Protein AF-A0AAW5WDU2-F1 (afdb_monomer)

Secondary structure (DSSP, 8-state):
-HHHHTTEEEEEEEEEEEEE-HHHHHHHHHHHHHHHTT-S-HHHHHHHHHHHHHHHHHHHHHHHHTTSEEEEEEEEEEEEE-

Solvent-accessible surface area (backbone atoms only — not comparable to full-atom values): 4759 Å² total; per-residue (Å²): 105,78,55,50,79,68,45,32,45,78,76,46,78,47,79,43,78,35,67,46,44,64,71,54,57,51,52,55,51,50,56,51,54,66,53,41,73,72,47,91,45,66,69,60,30,53,54,50,49,54,52,52,53,54,49,47,54,56,51,45,55,48,22,66,77,58,79,26,44,79,58,69,63,48,76,52,70,45,64,44,81,108

Foldseek 3Di:
DVQVVVQKDWPDKDKAWDFAALVNLCVVLVVVLVVLVVDPDPVVSVVSNVVSVVVSVVQNVVCVVPVGDTDDIDMDIDIDGD

Structure (mmCIF, N/CA/C/O backbone):
data_AF-A0AAW5WDU2-F1
#
_entry.id   AF-A0AAW5WDU2-F1
#
loop_
_atom_site.group_PDB
_atom_site.id
_atom_site.type_symbol
_atom_site.label_atom_id
_atom_site.label_alt_id
_atom_site.label_comp_id
_atom_site.label_asym_id
_atom_site.label_entity_id
_atom_site.label_seq_id
_atom_site.pdbx_PDB_ins_code
_atom_site.Cartn_x
_atom_site.Cartn_y
_atom_site.Cartn_z
_atom_site.occupancy
_atom_site.B_iso_or_equiv
_atom_site.auth_seq_id
_atom_site.auth_comp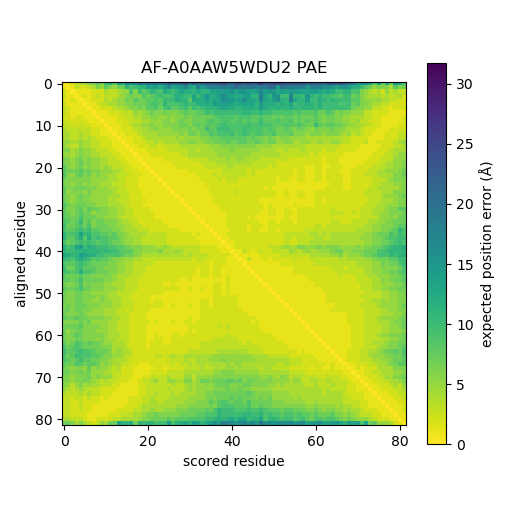_id
_atom_site.auth_asym_id
_atom_site.auth_atom_id
_atom_site.pdbx_PDB_model_num
ATOM 1 N N . GLY A 1 1 ? 15.598 15.321 -17.686 1.00 75.25 1 GLY A N 1
ATOM 2 C CA . GLY A 1 1 ? 15.001 14.616 -16.524 1.00 75.25 1 GLY A CA 1
ATOM 3 C C . GLY A 1 1 ? 16.028 14.477 -15.412 1.00 75.25 1 GLY A C 1
ATOM 4 O O . GLY A 1 1 ? 17.204 14.648 -15.703 1.00 75.25 1 GLY A O 1
ATOM 5 N N . ARG A 1 2 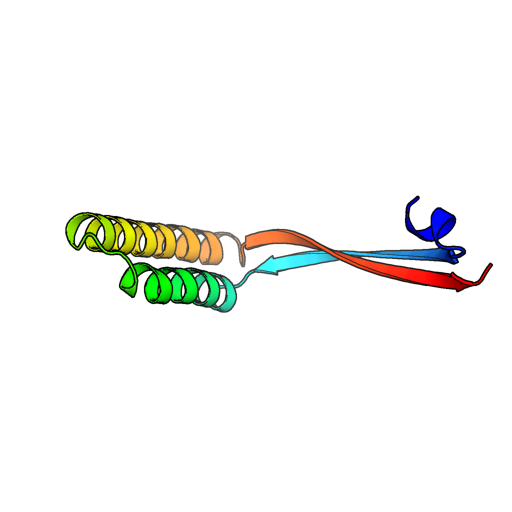? 15.622 14.169 -14.166 1.00 85.94 2 ARG A N 1
ATOM 6 C CA . ARG A 1 2 ? 16.548 14.068 -13.008 1.00 85.94 2 ARG A CA 1
ATOM 7 C C . ARG A 1 2 ? 17.746 13.131 -13.253 1.00 85.94 2 ARG A C 1
ATOM 9 O O . ARG A 1 2 ? 18.833 13.441 -12.795 1.00 85.94 2 ARG A O 1
ATOM 16 N N . LEU A 1 3 ? 17.565 12.058 -14.030 1.00 88.38 3 LEU A N 1
ATOM 17 C CA . LEU A 1 3 ? 18.641 11.131 -14.421 1.00 88.38 3 LEU A CA 1
ATOM 18 C C . LEU A 1 3 ? 19.690 11.769 -15.350 1.00 88.38 3 LEU A C 1
ATOM 20 O O . LEU A 1 3 ? 20.878 11.577 -15.141 1.00 88.38 3 LEU A O 1
ATOM 24 N N . GLY A 1 4 ? 19.268 12.597 -16.309 1.00 87.19 4 GLY A N 1
ATO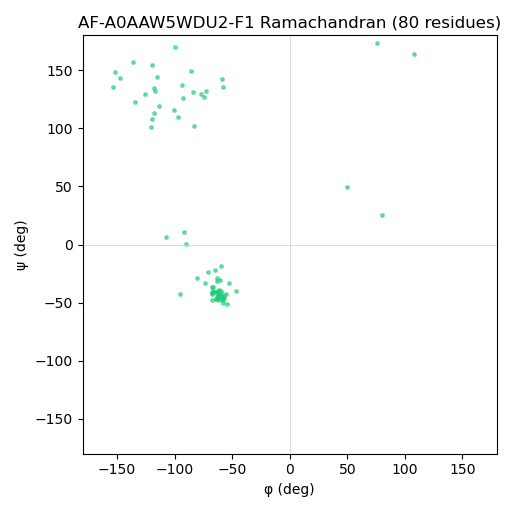M 25 C CA . GLY A 1 4 ? 20.2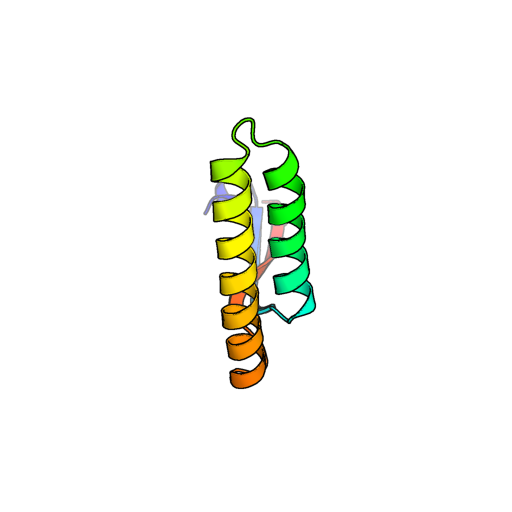00 13.321 -17.185 1.00 87.19 4 GLY A CA 1
ATOM 26 C C . GLY A 1 4 ? 21.029 14.363 -16.432 1.00 87.19 4 GLY A C 1
ATOM 27 O O . GLY A 1 4 ? 22.217 14.500 -16.683 1.00 87.19 4 GLY A O 1
ATOM 28 N N . LEU A 1 5 ? 20.431 15.036 -15.441 1.00 93.50 5 LEU A N 1
ATOM 29 C CA . LEU A 1 5 ? 21.175 15.926 -14.535 1.00 93.50 5 LEU A CA 1
ATOM 30 C C . LEU A 1 5 ? 22.187 15.169 -13.663 1.00 93.50 5 LEU A C 1
ATOM 32 O O . LEU A 1 5 ? 23.136 15.770 -13.178 1.00 93.50 5 LEU A O 1
ATOM 36 N N . ALA A 1 6 ? 21.984 13.866 -13.466 1.00 93.56 6 ALA A N 1
ATOM 37 C CA . ALA A 1 6 ? 22.883 12.992 -12.724 1.00 93.56 6 ALA A CA 1
ATOM 38 C C . ALA A 1 6 ? 23.937 12.304 -13.617 1.00 93.56 6 ALA A C 1
ATOM 40 O O . ALA A 1 6 ? 24.614 11.400 -13.141 1.00 93.56 6 ALA A O 1
ATOM 41 N N . GLY A 1 7 ? 24.080 12.708 -14.888 1.00 96.06 7 GLY A N 1
ATOM 42 C CA . GLY A 1 7 ? 25.092 12.159 -15.799 1.00 96.06 7 GLY A CA 1
ATOM 43 C C . GLY A 1 7 ? 24.721 10.812 -16.419 1.00 96.06 7 GLY A C 1
ATOM 44 O O . GLY A 1 7 ? 25.605 10.047 -16.782 1.00 96.06 7 GLY A O 1
ATOM 45 N N . PHE A 1 8 ? 23.427 10.500 -16.528 1.00 96.81 8 PHE A N 1
ATOM 46 C CA . PHE A 1 8 ? 22.957 9.253 -17.125 1.00 96.81 8 PHE A CA 1
ATOM 47 C C . PHE A 1 8 ? 22.110 9.491 -18.372 1.00 96.81 8 PHE A C 1
ATOM 49 O O . PHE A 1 8 ? 21.157 10.281 -18.366 1.00 96.81 8 PHE A O 1
ATOM 56 N N . ARG A 1 9 ? 22.389 8.718 -19.422 1.00 96.12 9 ARG A N 1
ATOM 57 C CA . ARG A 1 9 ? 21.564 8.636 -20.625 1.00 96.12 9 ARG A CA 1
ATOM 58 C C . ARG A 1 9 ? 20.572 7.488 -20.477 1.00 96.12 9 ARG A C 1
ATOM 60 O O . ARG A 1 9 ? 20.956 6.356 -20.200 1.00 96.12 9 ARG A O 1
ATOM 67 N N . ILE A 1 10 ? 19.283 7.774 -20.657 1.00 95.50 10 ILE A N 1
ATOM 68 C CA . ILE A 1 10 ? 18.237 6.743 -20.619 1.00 95.50 10 ILE A CA 1
ATOM 69 C C . ILE A 1 10 ? 18.298 5.928 -21.909 1.00 95.50 10 ILE A C 1
ATOM 71 O O . ILE A 1 10 ? 18.241 6.492 -23.001 1.00 95.50 10 ILE A O 1
ATOM 75 N N . LEU A 1 11 ? 18.388 4.610 -21.761 1.00 96.81 11 LEU A N 1
ATOM 76 C CA . LEU A 1 11 ? 18.350 3.644 -22.856 1.00 96.81 11 LEU A CA 1
ATOM 77 C C . LEU A 1 11 ? 16.937 3.100 -23.057 1.00 96.81 11 LEU A C 1
ATOM 79 O O . LEU A 1 11 ? 16.461 2.986 -24.181 1.00 96.81 11 LEU A O 1
ATOM 83 N N . GLU A 1 12 ? 16.255 2.793 -21.954 1.00 96.25 12 GLU A N 1
ATOM 84 C CA . GLU A 1 12 ? 14.917 2.215 -21.971 1.00 96.25 12 GLU A CA 1
ATOM 85 C C . GLU A 1 12 ? 14.153 2.602 -20.702 1.00 96.25 12 GLU A C 1
ATOM 87 O O . GLU A 1 12 ? 14.734 2.739 -19.626 1.00 96.25 12 GLU A O 1
ATOM 92 N N . ALA A 1 13 ? 12.834 2.744 -20.814 1.00 95.62 13 ALA A N 1
ATOM 93 C CA . ALA A 1 13 ? 11.944 2.877 -19.670 1.00 95.62 13 ALA A CA 1
ATOM 94 C C . ALA A 1 13 ? 10.727 1.968 -19.852 1.00 95.62 13 ALA A C 1
ATOM 96 O O . ALA A 1 13 ? 9.983 2.094 -20.825 1.00 95.62 13 ALA A O 1
ATOM 97 N N . ARG A 1 14 ? 10.505 1.068 -18.893 1.00 97.06 14 ARG A N 1
ATOM 98 C CA . ARG A 1 14 ? 9.338 0.183 -18.839 1.00 97.06 14 ARG A CA 1
ATOM 99 C C . ARG A 1 14 ? 8.4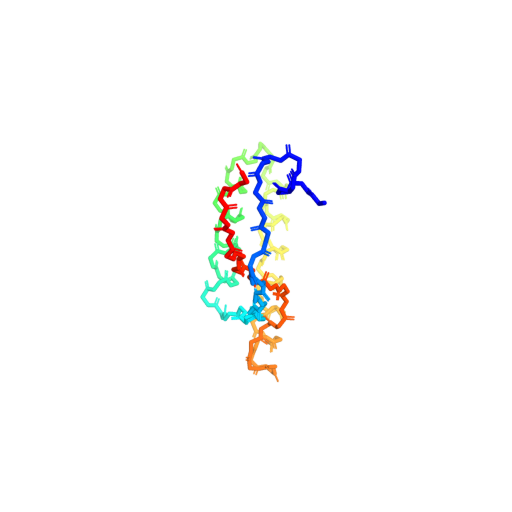83 0.497 -17.625 1.00 97.06 14 ARG A C 1
ATOM 101 O O . ARG A 1 14 ? 8.995 0.817 -16.553 1.00 97.06 14 ARG A O 1
ATOM 108 N N . ARG A 1 15 ? 7.170 0.363 -17.809 1.00 96.12 15 ARG A N 1
ATOM 109 C CA . ARG A 1 15 ? 6.151 0.554 -16.777 1.00 96.12 15 ARG A CA 1
ATOM 110 C C . ARG A 1 15 ? 5.412 -0.756 -16.532 1.00 96.12 15 ARG A C 1
ATOM 112 O O . ARG A 1 15 ? 4.925 -1.366 -17.480 1.00 96.12 15 ARG A O 1
ATOM 119 N N . PHE A 1 16 ? 5.262 -1.124 -15.267 1.00 96.69 16 PHE A N 1
ATOM 120 C CA . PHE A 1 16 ? 4.570 -2.327 -14.822 1.00 96.69 16 PHE A CA 1
ATOM 121 C C . PHE A 1 16 ? 3.393 -1.928 -13.923 1.00 96.69 16 PHE A C 1
ATOM 123 O O . PHE A 1 16 ? 3.617 -1.462 -12.807 1.00 96.69 16 PHE A O 1
ATOM 130 N N . PRO A 1 17 ? 2.138 -2.056 -14.389 1.00 95.88 17 PRO A N 1
ATOM 131 C CA . PRO A 1 17 ? 0.966 -1.776 -13.565 1.00 95.88 17 PRO A CA 1
ATOM 132 C C . PRO A 1 17 ? 0.940 -2.642 -12.307 1.00 95.88 17 PRO A C 1
ATOM 134 O O . PRO A 1 17 ? 1.169 -3.851 -12.381 1.00 95.88 17 PRO A O 1
ATOM 137 N N . ILE A 1 18 ? 0.627 -2.036 -11.161 1.00 96.56 18 ILE A N 1
ATOM 138 C CA . ILE A 1 18 ? 0.553 -2.767 -9.896 1.00 96.56 18 ILE A CA 1
ATOM 139 C C . ILE A 1 18 ? -0.882 -3.220 -9.643 1.00 96.56 18 ILE A C 1
ATOM 141 O O . ILE A 1 18 ? -1.850 -2.470 -9.801 1.00 96.56 18 ILE A O 1
ATOM 145 N N . ARG A 1 19 ? -0.995 -4.469 -9.191 1.00 97.00 19 ARG A N 1
ATOM 146 C CA . ARG A 1 19 ? -2.241 -5.074 -8.740 1.00 97.00 19 ARG A CA 1
ATOM 147 C C . ARG A 1 19 ? -2.116 -5.518 -7.293 1.00 97.00 19 ARG A C 1
ATOM 149 O O . ARG A 1 19 ? -1.567 -6.582 -6.999 1.00 97.00 19 ARG A O 1
ATOM 156 N N . TYR A 1 20 ? -2.657 -4.722 -6.381 1.00 96.69 20 TYR A N 1
ATOM 157 C CA . TYR A 1 20 ? -2.633 -5.053 -4.964 1.00 96.69 20 TYR A CA 1
ATOM 158 C C . TYR A 1 20 ? -3.689 -6.111 -4.634 1.00 96.69 20 TYR A C 1
ATOM 160 O O . TYR A 1 20 ? -4.865 -5.994 -4.979 1.00 96.69 20 TYR A O 1
ATOM 168 N N . ARG A 1 21 ? -3.260 -7.167 -3.943 1.00 97.31 21 ARG A N 1
ATOM 169 C CA . ARG A 1 21 ? -4.105 -8.279 -3.478 1.00 97.31 21 ARG A CA 1
ATOM 170 C C . ARG A 1 21 ? -4.478 -8.108 -2.004 1.00 97.31 21 ARG A C 1
ATOM 172 O O . ARG A 1 21 ? -3.865 -7.306 -1.299 1.00 97.31 21 ARG A O 1
ATOM 179 N N . ALA A 1 22 ? -5.406 -8.929 -1.515 1.00 97.50 22 ALA A N 1
ATOM 180 C CA . ALA A 1 22 ? -5.824 -8.961 -0.110 1.00 97.50 22 ALA A CA 1
ATOM 181 C C . ALA A 1 22 ? -4.652 -8.965 0.894 1.00 97.50 22 ALA A C 1
ATOM 183 O O . ALA A 1 22 ? -4.687 -8.240 1.886 1.00 97.50 22 ALA A O 1
ATOM 184 N N . ARG A 1 23 ? -3.563 -9.701 0.611 1.00 97.56 23 ARG A N 1
ATOM 185 C CA . ARG A 1 23 ? -2.348 -9.704 1.452 1.00 97.56 23 ARG A CA 1
ATOM 186 C C . ARG A 1 23 ? -1.774 -8.299 1.663 1.00 97.56 23 ARG A C 1
ATOM 188 O O . ARG A 1 23 ? -1.377 -7.973 2.777 1.00 97.56 23 ARG A O 1
ATOM 195 N N . TYR A 1 24 ? -1.722 -7.483 0.611 1.00 96.81 24 TYR A N 1
ATOM 196 C CA . TYR A 1 24 ? -1.213 -6.117 0.702 1.00 96.81 24 TYR A CA 1
ATOM 197 C C . TYR A 1 24 ? -2.145 -5.238 1.542 1.00 96.81 24 TYR A C 1
ATOM 199 O O . TYR A 1 24 ? -1.675 -4.578 2.465 1.00 96.81 24 TYR A O 1
ATOM 207 N N . VAL A 1 25 ? -3.457 -5.292 1.274 1.00 97.12 25 VAL A N 1
ATOM 208 C CA . VAL A 1 25 ? -4.482 -4.556 2.040 1.00 97.12 25 VAL A CA 1
ATOM 209 C C . VAL A 1 25 ? -4.366 -4.876 3.530 1.00 97.12 25 VAL A C 1
ATOM 211 O O . VAL A 1 25 ? -4.219 -3.974 4.354 1.00 97.12 25 VAL A O 1
ATOM 214 N N . ASN A 1 26 ? -4.342 -6.164 3.875 1.00 98.31 26 ASN A N 1
ATOM 215 C CA . ASN A 1 26 ? -4.204 -6.609 5.258 1.00 98.31 26 ASN A CA 1
ATOM 216 C C . ASN A 1 26 ? -2.884 -6.144 5.877 1.00 98.31 26 ASN A C 1
ATOM 218 O O . ASN A 1 26 ? -2.888 -5.644 6.996 1.00 98.31 26 ASN A O 1
ATOM 222 N N . GLY A 1 27 ? -1.769 -6.237 5.148 1.00 98.25 27 GLY A N 1
ATOM 223 C CA . GLY A 1 27 ? -0.468 -5.766 5.622 1.00 98.25 27 GLY A CA 1
ATOM 224 C C . GLY A 1 27 ? -0.456 -4.274 5.973 1.00 98.25 27 GLY A C 1
ATOM 225 O O . GLY A 1 27 ? -0.001 -3.907 7.057 1.00 98.25 27 GLY A O 1
ATOM 226 N N . GLN A 1 28 ? -1.000 -3.420 5.100 1.00 97.25 28 GLN A N 1
ATOM 227 C CA . GLN A 1 28 ? -1.074 -1.975 5.352 1.00 97.25 28 GLN A CA 1
ATOM 228 C C . GLN A 1 28 ? -1.953 -1.656 6.564 1.00 97.25 28 GLN A C 1
ATOM 230 O O . GLN A 1 28 ? -1.558 -0.889 7.440 1.00 97.25 28 GLN A O 1
ATOM 235 N N . LEU A 1 29 ? -3.125 -2.285 6.662 1.00 98.25 29 LEU A N 1
ATOM 236 C CA . LEU A 1 29 ? -4.059 -1.997 7.749 1.00 98.25 29 LEU A CA 1
ATOM 237 C C . LEU A 1 29 ? -3.591 -2.581 9.088 1.00 98.25 29 LEU A C 1
ATOM 239 O O . LEU A 1 29 ? -3.762 -1.934 10.117 1.00 98.25 29 LEU A O 1
ATOM 243 N N . ASN A 1 30 ? -2.907 -3.728 9.094 1.00 98.44 30 ASN A N 1
ATOM 244 C CA . ASN A 1 30 ? -2.260 -4.264 10.298 1.00 98.44 30 ASN A CA 1
ATOM 245 C C . ASN A 1 30 ? -1.177 -3.315 10.826 1.00 98.44 30 ASN A C 1
ATOM 247 O O . ASN A 1 30 ? -1.085 -3.090 12.032 1.00 98.44 30 ASN A O 1
ATOM 251 N N . MET A 1 31 ? -0.394 -2.710 9.928 1.00 98.06 31 MET A N 1
ATOM 252 C CA . MET A 1 31 ? 0.591 -1.692 10.295 1.00 98.06 31 MET A CA 1
ATOM 253 C C . MET A 1 31 ? -0.072 -0.469 10.947 1.00 98.06 31 MET A C 1
ATOM 255 O O . MET A 1 31 ? 0.458 0.068 11.920 1.00 98.06 31 MET A O 1
ATOM 259 N N . CYS A 1 32 ? -1.233 -0.034 10.444 1.00 97.56 32 CYS A N 1
ATOM 260 C CA . CYS A 1 32 ? -2.008 1.038 11.068 1.00 97.56 32 CYS A CA 1
ATOM 261 C C . CYS A 1 32 ? -2.505 0.641 12.463 1.00 97.56 32 CYS A C 1
ATOM 263 O O . CYS A 1 32 ? -2.303 1.402 13.407 1.00 97.56 32 CYS A O 1
ATOM 265 N N . LEU A 1 33 ? -3.083 -0.556 12.617 1.00 97.75 33 LEU A N 1
ATOM 266 C CA . LEU A 1 33 ? -3.565 -1.055 13.910 1.00 97.75 33 LEU A CA 1
ATOM 267 C C . LEU A 1 33 ? -2.462 -1.084 14.973 1.00 97.75 33 LEU A C 1
ATOM 269 O O . LEU A 1 33 ? -2.680 -0.597 16.078 1.00 97.75 33 LEU A O 1
ATOM 273 N N . ALA A 1 34 ? -1.268 -1.566 14.624 1.00 97.69 34 ALA A N 1
ATOM 274 C CA . ALA A 1 34 ? -0.129 -1.601 15.543 1.00 97.69 34 ALA A CA 1
ATOM 275 C C . ALA A 1 34 ? 0.326 -0.198 15.991 1.00 97.69 34 ALA A C 1
ATOM 277 O O . ALA A 1 34 ? 0.857 -0.017 17.083 1.00 97.69 34 ALA A O 1
ATOM 278 N N . ARG A 1 35 ? 0.135 0.832 15.156 1.00 97.06 35 ARG A N 1
ATOM 279 C CA . ARG A 1 35 ? 0.483 2.219 15.511 1.00 97.06 35 ARG A CA 1
ATOM 280 C C . ARG A 1 35 ? -0.578 2.892 16.372 1.00 97.06 35 ARG A C 1
ATOM 282 O O . ARG A 1 35 ? -0.222 3.756 17.170 1.00 97.06 35 ARG A O 1
ATOM 289 N N . ILE A 1 36 ? -1.842 2.493 16.238 1.00 97.38 36 ILE A N 1
ATOM 290 C CA . ILE A 1 36 ? -2.944 3.001 17.066 1.00 97.38 36 ILE A CA 1
ATOM 291 C C . ILE A 1 36 ? -2.705 2.691 18.550 1.00 97.38 36 ILE A C 1
ATOM 293 O O . ILE A 1 36 ? -3.072 3.491 19.402 1.00 97.38 36 ILE A O 1
ATOM 297 N N . GLU A 1 37 ? -2.017 1.595 18.873 1.00 94.56 37 GLU A N 1
ATOM 298 C CA . GLU A 1 37 ? -1.648 1.236 20.254 1.00 94.56 37 GLU A CA 1
ATOM 299 C C . GLU A 1 37 ? -0.771 2.287 20.949 1.00 94.56 37 GLU A C 1
ATOM 301 O O . GLU A 1 37 ? -0.690 2.317 22.171 1.00 94.56 37 GLU A O 1
ATOM 306 N N . ARG A 1 38 ? -0.130 3.177 20.183 1.00 96.44 38 ARG A N 1
ATOM 307 C CA . ARG A 1 38 ? 0.714 4.260 20.709 1.00 96.44 38 ARG A CA 1
ATOM 308 C C . ARG A 1 38 ? -0.064 5.547 20.977 1.00 96.44 38 ARG A C 1
ATOM 310 O O . ARG A 1 38 ? 0.538 6.552 21.346 1.00 96.44 38 ARG A O 1
ATOM 317 N N . PHE A 1 39 ? -1.370 5.565 20.725 1.00 97.31 39 PHE A N 1
ATOM 318 C CA . PHE A 1 39 ? -2.181 6.757 20.927 1.00 97.31 39 PHE A CA 1
ATOM 319 C C . PHE A 1 39 ? -2.371 7.003 22.422 1.00 97.31 39 PHE A C 1
ATOM 321 O O . PHE A 1 39 ? -2.750 6.106 23.165 1.00 97.31 39 PHE A O 1
ATOM 328 N N . SER A 1 40 ? -2.154 8.243 22.856 1.00 95.81 40 SER A N 1
ATOM 329 C CA . SER A 1 40 ? -2.342 8.640 24.256 1.00 95.81 40 SER A CA 1
ATOM 330 C C . SER A 1 40 ? -3.815 8.693 24.676 1.00 95.81 40 SER A C 1
ATOM 332 O O . SER A 1 40 ? -4.125 8.576 25.858 1.00 95.81 40 SER A O 1
ATOM 334 N N . SER A 1 41 ? -4.733 8.868 23.720 1.00 97.69 41 SER A N 1
ATOM 335 C CA . SER A 1 41 ? -6.176 8.884 23.960 1.00 97.69 41 SER A CA 1
ATOM 336 C C . SER A 1 41 ? -6.807 7.545 23.595 1.00 97.69 41 SER A C 1
ATOM 338 O O . SER A 1 41 ? -6.879 7.179 22.419 1.00 97.69 41 SER A O 1
ATOM 340 N N . ASN A 1 42 ? -7.353 6.861 24.602 1.00 94.12 42 ASN A N 1
ATOM 341 C CA . ASN A 1 42 ? -8.092 5.611 24.414 1.00 94.12 42 ASN A CA 1
ATOM 342 C C . ASN A 1 42 ? -9.313 5.800 23.504 1.00 94.12 42 ASN A C 1
ATOM 344 O O . ASN A 1 42 ? -9.574 4.966 22.640 1.00 94.12 42 ASN A O 1
ATOM 348 N N . GLY A 1 43 ? -10.038 6.915 23.654 1.00 97.44 43 GLY A N 1
ATOM 349 C CA . GLY A 1 43 ? -11.205 7.222 22.821 1.00 97.44 43 GLY A CA 1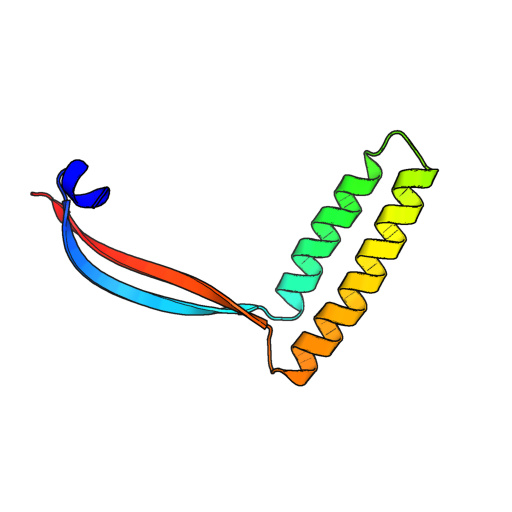
ATOM 350 C C . GLY A 1 43 ? -10.838 7.367 21.344 1.00 97.44 43 GLY A C 1
ATOM 351 O O . GLY A 1 43 ? -11.469 6.754 20.483 1.00 97.44 43 GLY A O 1
ATOM 352 N N . LEU A 1 44 ? -9.760 8.103 21.054 1.00 97.12 44 LEU A N 1
ATOM 353 C CA . LEU A 1 44 ? -9.247 8.241 19.691 1.00 97.12 44 LEU A CA 1
ATOM 354 C C . LEU A 1 44 ? -8.758 6.895 19.139 1.00 97.12 44 LEU A C 1
ATOM 356 O O . LEU A 1 44 ? -9.019 6.573 17.981 1.00 97.12 44 LEU A O 1
ATOM 360 N N . GLY A 1 45 ? -8.080 6.098 19.968 1.00 98.25 45 GLY A N 1
ATOM 361 C CA . GLY A 1 45 ? -7.595 4.779 19.576 1.00 98.25 45 GLY A CA 1
ATOM 362 C C . GLY A 1 45 ? -8.725 3.826 19.182 1.00 98.25 45 GLY A C 1
ATOM 363 O O . GLY A 1 45 ? -8.654 3.178 18.137 1.00 98.25 45 GLY A O 1
ATOM 364 N N . MET A 1 46 ? -9.807 3.785 19.964 1.00 97.94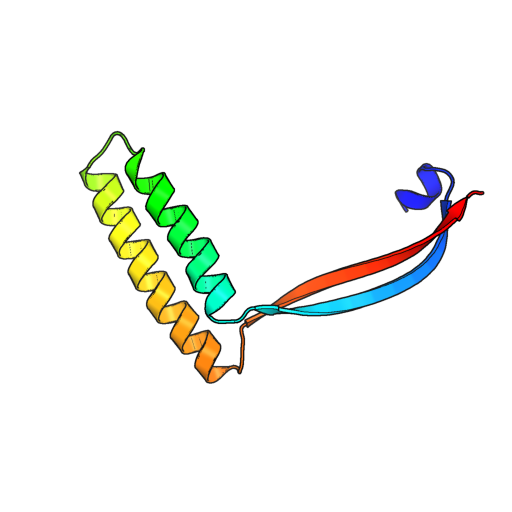 46 MET A N 1
ATOM 365 C CA . MET A 1 46 ? -10.989 2.976 19.643 1.00 97.94 46 MET A CA 1
ATOM 366 C C . MET A 1 46 ? -11.663 3.430 18.345 1.00 97.94 46 MET A C 1
ATOM 368 O O . MET A 1 46 ? -11.948 2.594 17.487 1.00 97.94 46 MET A O 1
ATOM 372 N N . ALA A 1 47 ? -11.867 4.739 18.169 1.00 98.12 47 ALA A N 1
ATOM 373 C CA . ALA A 1 47 ? -12.475 5.284 16.956 1.00 98.12 47 ALA A CA 1
ATOM 374 C C . ALA A 1 47 ? -11.647 4.948 15.703 1.00 98.12 47 ALA A C 1
ATOM 376 O O . ALA A 1 47 ? -12.187 4.481 14.700 1.00 98.12 47 ALA A O 1
ATOM 377 N N . MET A 1 48 ? -10.322 5.104 15.776 1.00 98.31 48 MET A N 1
ATOM 378 C CA . MET A 1 48 ? -9.437 4.777 14.658 1.00 98.31 48 MET A CA 1
ATOM 379 C C . MET A 1 48 ? -9.383 3.281 14.363 1.00 98.31 48 MET A C 1
ATOM 381 O O . MET A 1 48 ? -9.324 2.899 13.196 1.00 98.31 48 MET A O 1
ATOM 385 N N . ARG A 1 49 ? -9.438 2.421 15.387 1.00 98.38 49 ARG A N 1
ATOM 386 C CA . ARG A 1 49 ? -9.519 0.970 15.184 1.00 98.38 49 ARG A CA 1
ATOM 387 C C . ARG A 1 49 ? -10.793 0.601 14.428 1.00 98.38 49 ARG A C 1
ATOM 389 O O . ARG A 1 49 ? -10.704 -0.122 13.441 1.00 98.38 49 ARG A O 1
ATOM 396 N N . ALA A 1 50 ? -11.943 1.128 14.850 1.00 98.31 50 ALA A N 1
ATOM 397 C CA . ALA A 1 50 ? -13.219 0.882 14.179 1.00 98.31 50 ALA A CA 1
ATOM 398 C C . ALA A 1 50 ? -13.181 1.329 12.709 1.00 98.31 50 ALA A C 1
ATOM 400 O O . ALA A 1 50 ? -13.548 0.563 11.821 1.00 98.31 50 ALA A O 1
ATOM 401 N N . TYR A 1 51 ? -12.642 2.522 12.445 1.00 98.44 51 TYR A N 1
ATOM 402 C CA . TYR A 1 51 ? -12.477 3.030 11.085 1.00 98.44 51 TYR A CA 1
ATOM 403 C C . TYR A 1 51 ? -11.566 2.143 10.219 1.00 98.44 51 TYR A C 1
ATOM 405 O O . TYR A 1 51 ? -11.888 1.855 9.067 1.00 98.44 51 TYR A O 1
ATOM 413 N N . VAL A 1 52 ? -10.431 1.683 10.758 1.00 98.44 52 VAL A N 1
ATOM 414 C CA . VAL A 1 52 ? -9.500 0.805 10.028 1.00 98.44 52 VAL A CA 1
ATOM 415 C C . VAL A 1 52 ? -10.149 -0.534 9.674 1.00 98.44 52 VAL A C 1
ATOM 417 O O . VAL A 1 52 ? -9.957 -1.022 8.560 1.00 98.44 52 VAL A O 1
ATOM 420 N N . GLU A 1 53 ? -10.929 -1.118 10.583 1.00 98.44 53 GLU A N 1
ATOM 421 C CA . GLU A 1 53 ? -11.654 -2.368 10.328 1.00 98.44 53 GLU A CA 1
ATOM 422 C C . GLU A 1 53 ? -12.766 -2.194 9.285 1.00 98.44 53 GLU A C 1
ATOM 424 O O . GLU A 1 53 ? -12.904 -3.009 8.371 1.00 98.44 53 GLU A O 1
ATOM 429 N N . GLU A 1 54 ? -13.514 -1.093 9.352 1.00 98.62 54 GLU A N 1
ATOM 430 C CA . GLU A 1 54 ? -14.528 -0.760 8.350 1.00 98.62 54 GLU A CA 1
ATOM 431 C C . GLU A 1 54 ? -13.896 -0.561 6.959 1.00 98.62 54 GLU A C 1
ATOM 433 O O . GLU A 1 54 ? -14.364 -1.111 5.955 1.00 98.62 54 GLU A O 1
ATOM 438 N N . LEU A 1 55 ? -12.774 0.163 6.894 1.00 98.38 55 LEU A N 1
ATOM 439 C CA . LEU A 1 55 ? -12.005 0.343 5.666 1.00 98.38 55 LEU A CA 1
ATOM 440 C C . LEU A 1 55 ? -11.476 -0.994 5.128 1.00 98.38 55 LEU A C 1
ATOM 442 O O . LEU A 1 55 ? -11.504 -1.208 3.913 1.00 98.38 55 LEU A O 1
ATOM 446 N N . ARG A 1 56 ? -11.031 -1.906 6.005 1.00 98.50 56 ARG A N 1
ATOM 447 C CA . ARG A 1 56 ? -10.596 -3.257 5.618 1.00 98.50 56 ARG A CA 1
ATOM 448 C C . ARG A 1 56 ? -11.714 -4.003 4.910 1.00 98.50 56 ARG A C 1
ATOM 450 O O . ARG A 1 56 ? -11.487 -4.519 3.818 1.00 98.50 56 ARG A O 1
ATOM 457 N N . ALA A 1 57 ? -12.907 -4.029 5.498 1.00 98.44 57 ALA A N 1
ATOM 458 C CA . ALA A 1 57 ? -14.055 -4.717 4.920 1.00 98.44 57 ALA A CA 1
ATOM 459 C C . ALA A 1 57 ? -14.391 -4.176 3.520 1.00 98.44 57 ALA A C 1
ATOM 461 O O . ALA A 1 57 ? -14.505 -4.949 2.565 1.00 98.44 57 ALA A O 1
ATOM 462 N N . ARG A 1 58 ? -14.453 -2.845 3.363 1.00 98.12 58 ARG A N 1
ATOM 463 C CA . ARG A 1 58 ? -14.709 -2.204 2.061 1.00 98.12 58 ARG A CA 1
ATOM 464 C C . ARG A 1 58 ? -13.619 -2.516 1.034 1.00 98.12 58 ARG A C 1
ATOM 466 O O . ARG A 1 58 ? -13.926 -2.829 -0.115 1.00 98.12 58 ARG A O 1
ATOM 473 N N . ALA A 1 59 ? -12.351 -2.453 1.438 1.00 97.56 59 ALA A N 1
ATOM 474 C CA . ALA A 1 59 ? -11.221 -2.697 0.549 1.00 97.56 59 ALA A CA 1
ATOM 475 C C . ALA A 1 59 ? -11.137 -4.159 0.088 1.00 97.56 59 ALA A C 1
ATOM 477 O O . ALA A 1 59 ? -10.861 -4.401 -1.086 1.00 97.56 59 ALA A O 1
ATOM 478 N N . LEU A 1 60 ? -11.387 -5.128 0.975 1.00 98.25 60 LEU A N 1
ATOM 479 C CA . LEU A 1 60 ? -11.393 -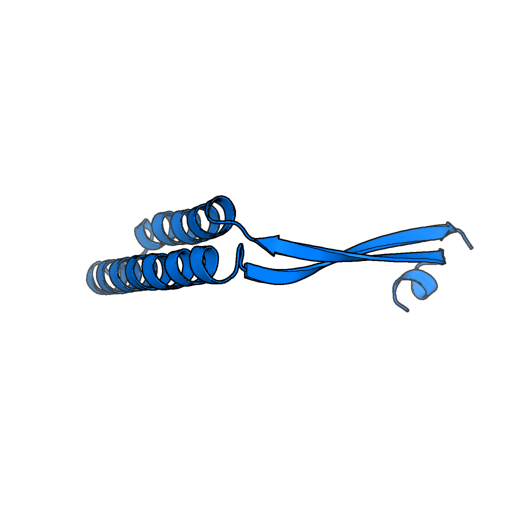6.551 0.620 1.00 98.25 60 LEU A CA 1
ATOM 480 C C . LEU A 1 60 ? -12.563 -6.894 -0.304 1.00 98.25 60 LEU A C 1
ATOM 482 O O . LEU A 1 60 ? -12.347 -7.538 -1.326 1.00 98.25 60 LEU A O 1
ATOM 486 N N . GLN A 1 61 ? -13.758 -6.367 -0.026 1.00 98.19 61 GLN A N 1
ATOM 487 C CA . GLN A 1 61 ? -14.906 -6.534 -0.917 1.00 98.19 61 GLN A CA 1
ATOM 488 C C . GLN A 1 61 ? -14.626 -5.967 -2.318 1.00 98.19 61 GLN A C 1
ATOM 490 O O . GLN A 1 61 ? -14.966 -6.584 -3.328 1.00 98.19 61 GLN A O 1
ATOM 495 N N . LEU A 1 62 ? -13.998 -4.791 -2.403 1.00 97.06 62 LEU A N 1
ATOM 496 C CA . LEU A 1 62 ? -13.606 -4.212 -3.687 1.00 97.06 62 LEU A CA 1
ATOM 497 C C . LEU A 1 62 ? -12.534 -5.058 -4.390 1.00 97.06 62 LEU A C 1
ATOM 499 O O . LEU A 1 62 ? -12.619 -5.261 -5.598 1.00 97.06 62 LEU A O 1
ATOM 503 N N . ASN A 1 63 ? -11.558 -5.575 -3.634 1.00 97.25 63 ASN A N 1
ATOM 504 C CA . ASN A 1 63 ? -10.507 -6.453 -4.148 1.00 97.25 63 ASN A CA 1
ATOM 505 C C . ASN A 1 63 ? -11.095 -7.698 -4.819 1.00 97.25 63 ASN A C 1
ATOM 507 O O . ASN A 1 63 ? -10.685 -8.039 -5.922 1.00 97.25 63 ASN A O 1
ATOM 511 N N . GLU A 1 64 ? -12.066 -8.344 -4.174 1.00 96.88 64 GLU A N 1
ATOM 512 C CA . GLU A 1 64 ? -12.750 -9.524 -4.709 1.00 96.88 64 GLU A CA 1
ATOM 513 C C . GLU A 1 64 ? -13.530 -9.192 -5.983 1.00 96.88 64 GLU A C 1
ATOM 515 O O . GLU A 1 64 ? -13.389 -9.880 -6.991 1.00 96.88 64 GLU A O 1
ATOM 520 N N . ARG A 1 65 ? -14.294 -8.092 -5.975 1.00 97.19 65 ARG A N 1
ATOM 521 C CA . ARG A 1 65 ? -15.098 -7.659 -7.131 1.00 97.19 65 ARG A CA 1
ATOM 522 C C . ARG A 1 65 ? -14.264 -7.305 -8.362 1.00 97.19 65 ARG A C 1
ATOM 524 O O . ARG A 1 65 ? -14.759 -7.439 -9.475 1.00 97.19 65 ARG A O 1
ATOM 531 N N . GLN A 1 66 ? -13.043 -6.807 -8.171 1.00 96.25 66 GLN A N 1
ATOM 532 C CA . GLN A 1 66 ? -12.195 -6.286 -9.251 1.00 96.25 66 GLN A CA 1
ATOM 533 C C . GLN A 1 66 ? -11.009 -7.194 -9.608 1.00 96.25 66 GLN A C 1
ATOM 535 O O . GLN A 1 66 ? -10.160 -6.799 -10.407 1.00 96.25 66 GLN A O 1
ATOM 540 N N . ASP A 1 67 ? -10.928 -8.396 -9.023 1.00 95.50 67 ASP A N 1
ATOM 541 C CA . ASP A 1 67 ? -9.745 -9.262 -9.108 1.00 95.50 67 ASP A CA 1
ATOM 542 C C . ASP A 1 67 ? -8.452 -8.491 -8.767 1.00 95.50 67 ASP A C 1
ATOM 544 O O . ASP A 1 67 ? -7.439 -8.554 -9.465 1.00 95.50 67 ASP A O 1
ATOM 548 N N . GLY A 1 68 ? -8.474 -7.766 -7.649 1.00 95.88 68 GLY A N 1
ATOM 549 C CA . GLY A 1 68 ? -7.383 -6.922 -7.170 1.00 95.88 68 GLY A CA 1
ATOM 550 C C . GLY A 1 68 ? -7.653 -5.422 -7.301 1.00 95.88 68 GLY A C 1
ATOM 551 O O . GLY A 1 68 ? -8.541 -4.981 -8.019 1.00 95.88 68 GLY A O 1
ATOM 552 N N . LEU A 1 69 ? -6.861 -4.621 -6.584 1.00 95.81 69 LEU A N 1
ATOM 553 C CA . LEU A 1 69 ? -6.908 -3.161 -6.668 1.00 95.81 69 LEU A CA 1
ATOM 554 C C . LEU A 1 69 ? -5.816 -2.686 -7.624 1.00 95.81 69 LEU A C 1
ATOM 556 O O . LEU A 1 69 ? -4.625 -2.778 -7.312 1.00 95.81 69 LEU A O 1
ATOM 560 N N . TRP A 1 70 ? -6.233 -2.198 -8.787 1.00 94.62 70 TRP A N 1
ATOM 561 C CA . TRP A 1 70 ? -5.341 -1.662 -9.809 1.00 94.62 70 TRP A CA 1
ATOM 562 C C . TRP A 1 70 ? -4.994 -0.218 -9.486 1.00 94.62 70 TRP A C 1
ATOM 564 O O . TRP A 1 70 ? -5.795 0.695 -9.692 1.00 94.62 70 TRP A O 1
ATOM 574 N N . HIS A 1 71 ? -3.801 -0.007 -8.944 1.00 94.56 71 HIS A N 1
ATOM 575 C CA . HIS A 1 71 ? -3.353 1.328 -8.592 1.00 94.56 71 HIS A CA 1
ATOM 576 C C . HIS A 1 71 ? -1.834 1.415 -8.607 1.00 94.56 71 HIS A C 1
ATOM 578 O O . HIS A 1 71 ? -1.158 0.557 -8.053 1.00 94.56 71 HIS A O 1
ATOM 584 N N . GLY A 1 72 ? -1.304 2.489 -9.188 1.00 94.31 72 GLY A N 1
ATOM 585 C CA . GLY A 1 72 ? 0.135 2.699 -9.281 1.00 94.31 72 GLY A CA 1
ATOM 586 C C . GLY A 1 72 ? 0.813 1.841 -10.350 1.00 94.31 72 GLY A C 1
ATOM 587 O O . GLY A 1 72 ? 0.202 1.014 -11.030 1.00 94.31 72 GLY A O 1
ATOM 588 N N . ASN A 1 73 ? 2.100 2.110 -10.541 1.00 96.69 73 ASN A N 1
ATOM 589 C CA . ASN A 1 73 ? 2.958 1.386 -11.465 1.00 96.69 73 ASN A CA 1
ATOM 590 C C . ASN A 1 73 ? 4.375 1.347 -10.895 1.00 96.69 73 ASN A C 1
ATOM 592 O O . ASN A 1 73 ? 4.836 2.355 -10.355 1.00 96.69 73 ASN A O 1
ATOM 596 N N . ASP A 1 74 ? 5.065 0.234 -11.100 1.00 96.38 74 ASP A N 1
ATOM 597 C CA . ASP A 1 74 ? 6.511 0.154 -10.950 1.00 96.38 74 ASP A CA 1
ATOM 598 C C . ASP A 1 74 ? 7.184 0.578 -12.258 1.00 96.38 74 ASP A C 1
ATOM 600 O O . ASP A 1 74 ? 6.644 0.392 -13.354 1.00 96.38 74 ASP A O 1
ATOM 604 N N . TYR A 1 75 ? 8.375 1.160 -12.145 1.00 95.31 75 TYR A N 1
ATOM 605 C CA . TYR A 1 75 ? 9.147 1.637 -13.287 1.00 95.31 75 TYR A CA 1
ATOM 606 C C . TYR A 1 75 ? 10.543 1.030 -13.253 1.00 95.31 75 TYR A C 1
ATOM 608 O O . TYR A 1 75 ? 11.238 1.119 -12.243 1.00 95.31 75 TYR A O 1
ATOM 616 N N . VAL A 1 76 ? 10.965 0.455 -14.377 1.00 96.38 76 VAL A N 1
ATOM 617 C CA . VAL A 1 76 ? 12.346 0.015 -14.594 1.00 96.38 76 VAL A CA 1
ATOM 618 C C . VAL A 1 76 ? 12.930 0.892 -15.685 1.00 96.38 76 VAL A C 1
ATOM 620 O O . VAL A 1 76 ? 12.406 0.927 -16.798 1.00 96.38 76 VAL A O 1
ATOM 623 N N . ILE A 1 77 ? 13.991 1.624 -15.353 1.00 95.94 77 ILE A N 1
ATOM 624 C CA . ILE A 1 77 ? 14.664 2.537 -16.275 1.00 95.94 77 ILE A CA 1
ATOM 625 C C . ILE A 1 77 ? 16.096 2.044 -16.445 1.00 95.94 77 ILE A C 1
ATOM 627 O O . ILE A 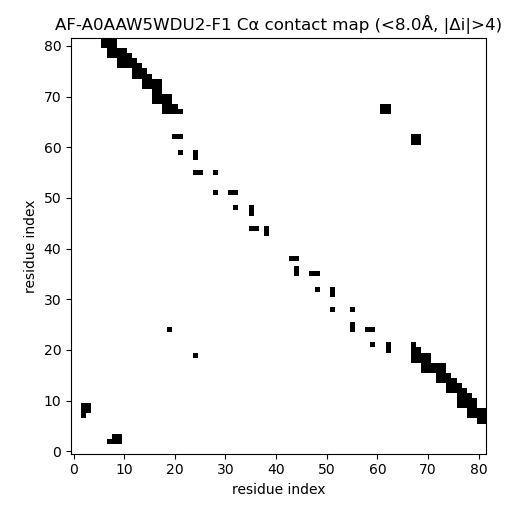1 77 ? 16.874 2.066 -15.492 1.00 95.94 77 ILE A O 1
ATOM 631 N N . ALA A 1 78 ? 16.427 1.589 -17.649 1.00 97.00 78 ALA A N 1
ATOM 632 C CA . ALA A 1 78 ? 17.789 1.246 -18.015 1.00 97.00 78 ALA A CA 1
ATOM 633 C C . ALA A 1 78 ? 18.515 2.520 -18.441 1.00 97.00 78 ALA A C 1
ATOM 635 O O . ALA A 1 78 ? 18.009 3.303 -19.253 1.00 97.00 78 ALA A O 1
ATOM 636 N N . VAL A 1 79 ? 19.702 2.724 -17.885 1.00 97.44 79 VAL A N 1
ATOM 637 C CA . VAL A 1 79 ? 20.538 3.884 -18.171 1.00 97.44 79 VAL A CA 1
ATOM 638 C C . VAL A 1 79 ? 21.980 3.453 -18.372 1.00 97.44 79 VAL A C 1
ATOM 640 O O . VAL A 1 79 ? 22.398 2.421 -17.850 1.00 97.44 79 VAL A O 1
ATOM 643 N N . GLU A 1 80 ? 22.741 4.274 -19.077 1.00 97.44 80 GLU A N 1
ATOM 644 C CA . GLU A 1 80 ? 24.199 4.209 -19.095 1.00 97.44 80 GLU A CA 1
ATOM 645 C C . GLU A 1 80 ? 24.790 5.526 -18.575 1.00 97.44 80 GLU A C 1
ATOM 647 O O . GLU A 1 80 ? 24.122 6.567 -18.658 1.00 97.44 80 GLU A O 1
ATOM 652 N N . PRO A 1 81 ? 26.017 5.504 -18.030 1.00 95.12 81 PRO A N 1
ATOM 653 C CA . PRO A 1 81 ? 26.767 6.726 -17.771 1.00 95.12 81 PRO A CA 1
ATOM 654 C C . PRO A 1 81 ? 26.987 7.508 -19.069 1.00 95.12 81 PRO A C 1
ATOM 656 O O . PRO A 1 81 ? 27.202 6.909 -20.123 1.00 95.12 81 PRO A O 1
ATOM 659 N N . MET A 1 82 ? 26.925 8.832 -18.976 1.00 90.19 82 MET A N 1
ATOM 660 C CA . MET A 1 82 ? 27.387 9.746 -20.023 1.00 90.19 82 MET A CA 1
ATOM 661 C C . MET A 1 82 ? 28.888 9.995 -19.924 1.00 90.19 82 MET A C 1
ATOM 663 O O . MET A 1 82 ? 29.410 9.999 -18.786 1.00 90.19 82 MET A O 1
#

Organism: NCBI:txid1639133

Radius of gyration: 19.6 Å; Cα contacts (8 Å, |Δi|>4): 84; chains: 1; bounding box: 42×26×47 Å

Nearest PDB structures (foldseek):
  3bes-assembly1_R  TM=8.224E-01  e=7.775E+00  Ectromelia virus
  7syt-assembly1_O  TM=6.188E-01  e=6.365E+00  Oryctolagus cuniculus
  2mq6-assembly1_A  TM=3.915E-01  e=1.677E+00  Homo sapiens

pLDDT: mean 96.22, std 3.28, range [75.25, 98.62]

Mean predicted aligned error: 4.23 Å

Sequence (82 aa):
GRLGLAGFRILEARRFPIRYRARYVNGQLNMCLARIERFSSNGLGMAMRAYVEELRARALQLNERQDGLWHGNDYVIAVEPM